Protein AF-A0AAW7VN44-F1 (afdb_monomer_lite)

Structure (mmCIF, N/CA/C/O backbone):
data_AF-A0AAW7VN44-F1
#
_entry.id   AF-A0AAW7VN44-F1
#
loop_
_atom_site.group_PDB
_atom_site.id
_atom_site.type_symbol
_atom_site.label_atom_id
_atom_site.label_alt_id
_atom_site.label_comp_id
_atom_site.label_asym_id
_atom_site.label_entity_id
_atom_site.label_seq_id
_atom_site.pdbx_PDB_ins_code
_atom_site.Cartn_x
_atom_site.Cartn_y
_atom_site.Cartn_z
_atom_site.occupancy
_atom_site.B_iso_or_equiv
_atom_site.auth_seq_id
_atom_site.auth_comp_id
_atom_site.auth_asym_id
_atom_site.auth_atom_id
_atom_site.pdbx_PDB_model_num
ATOM 1 N N . MET A 1 1 ? 31.836 19.788 4.559 1.00 32.78 1 MET A N 1
ATOM 2 C CA . MET A 1 1 ? 30.429 19.493 4.893 1.00 32.78 1 MET A CA 1
ATOM 3 C C . MET A 1 1 ? 29.911 18.598 3.793 1.00 32.78 1 MET A C 1
ATOM 5 O O . MET A 1 1 ? 29.577 19.094 2.729 1.00 32.78 1 MET A O 1
ATOM 9 N N . ASP A 1 2 ? 29.976 17.293 4.028 1.00 27.34 2 ASP A N 1
ATOM 10 C CA . ASP A 1 2 ? 29.547 16.257 3.095 1.00 27.34 2 ASP A CA 1
ATOM 11 C C . ASP A 1 2 ? 28.414 15.507 3.798 1.00 27.34 2 ASP A C 1
ATOM 13 O O . ASP A 1 2 ? 28.636 14.797 4.779 1.00 27.34 2 ASP A O 1
ATOM 17 N N . ASN A 1 3 ? 27.175 15.812 3.415 1.00 28.64 3 ASN A N 1
ATOM 18 C CA . ASN A 1 3 ? 25.980 15.223 4.013 1.00 28.64 3 ASN A CA 1
ATOM 19 C C . ASN A 1 3 ? 25.631 13.960 3.225 1.00 28.64 3 ASN A C 1
ATOM 21 O O . ASN A 1 3 ? 24.622 13.889 2.523 1.00 28.64 3 ASN A O 1
ATOM 25 N N . SER A 1 4 ? 26.487 12.952 3.358 1.00 35.81 4 SER A N 1
ATOM 26 C CA . SER A 1 4 ? 26.254 11.600 2.862 1.00 35.81 4 SER A CA 1
ATOM 27 C C . SER A 1 4 ? 25.137 10.955 3.682 1.00 35.81 4 SER A C 1
ATOM 29 O O . SER A 1 4 ? 25.368 10.140 4.569 1.00 35.81 4 SER A O 1
ATOM 31 N N . ARG A 1 5 ? 23.885 11.312 3.371 1.00 37.88 5 ARG A N 1
ATOM 32 C CA . ARG A 1 5 ? 22.656 10.635 3.831 1.00 37.88 5 ARG A CA 1
ATOM 33 C C . ARG A 1 5 ? 22.467 9.241 3.205 1.00 37.88 5 ARG A C 1
ATOM 35 O O . ARG A 1 5 ? 21.377 8.685 3.252 1.00 37.88 5 ARG A O 1
ATOM 42 N N . GLY A 1 6 ? 23.521 8.660 2.639 1.00 38.62 6 GLY A N 1
ATOM 43 C CA . GLY A 1 6 ? 23.558 7.294 2.132 1.00 38.62 6 GLY A CA 1
ATOM 44 C C . GLY A 1 6 ? 24.057 6.334 3.203 1.00 38.62 6 GLY A C 1
ATOM 45 O O . GLY A 1 6 ? 25.160 5.809 3.098 1.00 38.62 6 GLY A O 1
ATOM 46 N N . GLY A 1 7 ? 23.264 6.111 4.250 1.00 34.06 7 GLY A N 1
ATOM 47 C CA . GLY A 1 7 ? 23.477 4.931 5.082 1.00 34.06 7 GLY A CA 1
ATOM 48 C C . GLY A 1 7 ? 23.234 3.690 4.224 1.00 34.06 7 GLY A C 1
ATOM 49 O O . GLY A 1 7 ? 22.188 3.581 3.588 1.00 34.06 7 GLY A O 1
ATOM 50 N N . SER A 1 8 ? 24.191 2.765 4.192 1.00 44.00 8 SER A N 1
ATOM 51 C CA . SER A 1 8 ? 24.107 1.474 3.505 1.00 44.00 8 SER A CA 1
ATOM 52 C C . SER A 1 8 ? 23.105 0.543 4.199 1.00 44.00 8 SER A C 1
ATOM 54 O O . SER A 1 8 ? 23.484 -0.481 4.765 1.00 44.00 8 SER A O 1
ATOM 56 N N . ASN A 1 9 ? 21.825 0.910 4.222 1.00 56.50 9 ASN A N 1
ATOM 57 C CA . ASN A 1 9 ? 20.763 -0.017 4.571 1.00 56.50 9 ASN A CA 1
ATOM 58 C C . ASN A 1 9 ? 20.095 -0.516 3.281 1.00 56.50 9 ASN A C 1
ATOM 60 O O . ASN A 1 9 ? 19.964 0.195 2.285 1.00 56.50 9 ASN A O 1
ATOM 64 N N . LEU A 1 10 ? 19.712 -1.789 3.295 1.00 56.28 10 LEU A N 1
ATOM 65 C CA . LEU A 1 10 ? 19.025 -2.467 2.195 1.00 56.28 10 LEU A CA 1
ATOM 66 C C . LEU A 1 10 ? 17.802 -1.675 1.697 1.00 56.28 10 LEU A C 1
ATOM 68 O O . LEU A 1 10 ? 17.506 -1.676 0.507 1.00 56.28 10 LEU A O 1
ATOM 72 N N . HIS A 1 11 ? 17.135 -0.960 2.601 1.00 54.97 11 HIS A N 1
ATOM 73 C CA . HIS A 1 11 ? 15.958 -0.148 2.320 1.00 54.97 11 HIS A CA 1
ATOM 74 C C . HIS A 1 11 ? 16.274 1.034 1.383 1.00 54.97 11 HIS A C 1
ATOM 76 O O . HIS A 1 11 ? 15.598 1.210 0.377 1.00 54.97 11 HIS A O 1
ATOM 82 N N . ALA A 1 12 ? 17.368 1.767 1.612 1.00 57.25 12 ALA A N 1
ATOM 83 C CA . ALA A 1 12 ? 17.813 2.857 0.745 1.00 57.25 12 ALA A CA 1
ATOM 84 C C . ALA A 1 12 ? 18.234 2.358 -0.648 1.00 57.25 12 ALA A C 1
ATOM 86 O O . ALA A 1 12 ? 18.005 3.044 -1.646 1.00 57.25 12 ALA A O 1
ATOM 87 N N . ALA A 1 13 ? 18.807 1.151 -0.730 1.00 58.72 13 ALA A N 1
ATOM 88 C CA . ALA A 1 13 ? 19.135 0.511 -2.002 1.00 58.72 13 ALA A CA 1
ATOM 89 C C . ALA A 1 13 ? 17.873 0.058 -2.766 1.00 58.72 13 ALA A C 1
ATOM 91 O O . ALA A 1 13 ? 17.782 0.280 -3.972 1.00 58.72 13 ALA A O 1
ATOM 92 N N . LEU A 1 14 ? 16.881 -0.523 -2.081 1.00 59.78 14 LEU A N 1
ATOM 93 C CA . LEU A 1 14 ? 15.583 -0.903 -2.664 1.00 59.78 14 LEU A CA 1
ATOM 94 C C . LEU A 1 14 ? 14.787 0.305 -3.165 1.00 59.78 14 LEU A C 1
ATOM 96 O O . LEU A 1 14 ? 14.219 0.240 -4.254 1.00 59.78 14 LEU A O 1
ATOM 100 N N . GLN A 1 15 ? 14.792 1.400 -2.406 1.00 59.72 15 GLN A N 1
ATOM 101 C CA . GLN A 1 15 ? 14.023 2.604 -2.721 1.00 59.72 15 GLN A CA 1
ATOM 102 C C . GLN A 1 15 ? 14.632 3.437 -3.847 1.00 59.72 15 GLN A C 1
ATOM 104 O O . GLN A 1 15 ? 13.896 3.947 -4.688 1.00 59.72 15 GLN A O 1
ATOM 109 N N . ASN A 1 16 ? 15.961 3.577 -3.872 1.00 57.66 16 ASN A N 1
ATOM 110 C CA . ASN A 1 16 ? 16.627 4.505 -4.789 1.00 57.66 16 ASN A CA 1
ATOM 111 C C . ASN A 1 16 ? 17.432 3.780 -5.872 1.00 57.66 16 ASN A C 1
ATOM 113 O O . ASN A 1 16 ? 17.355 4.131 -7.041 1.00 57.66 16 ASN A O 1
ATOM 117 N N . HIS A 1 17 ? 18.172 2.729 -5.515 1.00 55.59 17 HIS A N 1
ATOM 118 C CA . HIS A 1 17 ? 19.171 2.153 -6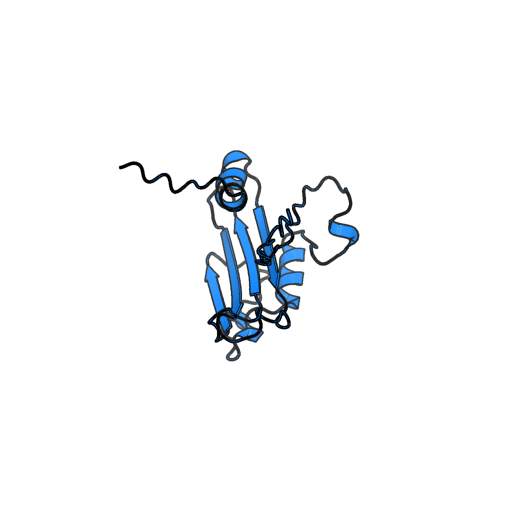.415 1.00 55.59 17 HIS A CA 1
ATOM 119 C C . HIS A 1 17 ? 18.585 1.145 -7.415 1.00 55.59 17 HIS A C 1
ATOM 121 O O . HIS A 1 17 ? 18.983 1.133 -8.574 1.00 55.59 17 HIS A O 1
ATOM 127 N N . PHE A 1 18 ? 17.647 0.277 -7.020 1.00 58.66 18 PHE A N 1
ATOM 128 C CA . PHE A 1 18 ? 17.111 -0.737 -7.945 1.00 58.66 18 PHE A CA 1
ATOM 129 C C . PHE A 1 18 ? 16.181 -0.182 -9.041 1.00 58.66 18 PHE A C 1
ATOM 131 O O . PHE A 1 18 ? 16.369 -0.576 -10.199 1.00 58.66 18 PHE A O 1
ATOM 138 N N . PRO A 1 19 ? 15.239 0.735 -8.748 1.00 58.53 19 PRO A N 1
ATOM 139 C CA . PRO A 1 19 ? 14.393 1.323 -9.785 1.00 58.53 19 PRO A CA 1
ATOM 140 C C . PRO A 1 19 ? 15.201 2.138 -10.803 1.00 58.53 19 PRO A C 1
ATOM 142 O O . PRO A 1 19 ? 14.972 2.020 -12.009 1.00 58.53 19 PRO A O 1
ATOM 145 N N . GLU A 1 20 ? 16.194 2.896 -10.327 1.00 56.28 20 GLU A N 1
ATOM 146 C CA . GLU A 1 20 ? 17.075 3.728 -11.152 1.00 56.28 20 GLU A CA 1
ATOM 147 C C . GLU A 1 20 ? 18.072 2.888 -11.970 1.00 56.28 20 GLU A C 1
ATOM 149 O O . GLU A 1 20 ? 18.187 3.068 -13.181 1.00 56.28 20 GLU A O 1
ATOM 154 N N . ALA A 1 21 ? 18.753 1.916 -11.350 1.00 56.44 21 ALA A N 1
ATOM 155 C CA . ALA A 1 21 ? 19.836 1.171 -12.000 1.00 56.44 21 ALA A CA 1
ATOM 156 C C . ALA A 1 21 ? 19.367 0.035 -12.924 1.00 56.44 21 ALA A C 1
ATOM 158 O O . ALA A 1 21 ? 20.151 -0.450 -13.743 1.00 56.44 21 ALA A O 1
ATOM 159 N N . ARG A 1 22 ? 18.129 -0.459 -12.774 1.00 55.56 22 ARG A N 1
ATOM 160 C CA . ARG A 1 22 ? 17.640 -1.636 -13.522 1.00 55.56 22 ARG A CA 1
ATOM 161 C C . ARG A 1 22 ? 16.387 -1.366 -14.357 1.00 55.56 22 ARG A C 1
ATOM 163 O O . ARG A 1 22 ? 16.024 -2.227 -15.152 1.00 55.56 22 ARG A O 1
ATOM 170 N N . GLY A 1 23 ? 15.725 -0.215 -14.192 1.00 64.94 23 GLY A N 1
ATOM 171 C CA . GLY A 1 23 ? 14.450 0.076 -14.860 1.00 64.94 23 GLY A CA 1
ATOM 172 C C . GLY A 1 23 ? 13.312 -0.862 -14.439 1.00 64.94 23 GLY A C 1
ATOM 173 O O . GLY A 1 23 ? 12.354 -1.038 -15.189 1.00 64.94 23 GLY A O 1
ATOM 174 N N . ILE A 1 24 ? 13.433 -1.489 -13.265 1.00 73.00 24 ILE A N 1
ATOM 175 C CA . ILE A 1 24 ? 12.469 -2.452 -12.724 1.00 73.00 24 ILE A CA 1
ATOM 176 C C . ILE A 1 24 ? 11.557 -1.723 -11.737 1.00 73.00 24 ILE A C 1
ATOM 178 O O . ILE A 1 24 ? 12.029 -0.964 -10.895 1.00 73.00 24 ILE A O 1
ATOM 182 N N . THR A 1 25 ? 10.250 -1.964 -11.829 1.00 81.62 25 THR A N 1
ATOM 183 C CA . THR A 1 25 ? 9.296 -1.509 -10.813 1.00 81.62 25 THR A CA 1
ATOM 184 C C . THR A 1 25 ? 9.487 -2.315 -9.533 1.00 81.62 25 THR A C 1
ATOM 186 O O . THR A 1 25 ? 9.397 -3.542 -9.554 1.00 81.62 25 THR A O 1
ATOM 189 N N . THR A 1 26 ? 9.720 -1.625 -8.420 1.00 83.88 26 THR A N 1
ATOM 190 C CA . THR A 1 26 ? 9.824 -2.236 -7.091 1.00 83.88 26 THR A CA 1
ATOM 191 C C . THR A 1 26 ? 8.519 -2.014 -6.344 1.00 83.88 26 THR A C 1
ATOM 193 O O . THR A 1 26 ? 8.000 -0.898 -6.326 1.00 83.88 26 THR A O 1
ATOM 196 N N . VAL A 1 27 ? 8.007 -3.063 -5.704 1.00 88.38 27 VAL A N 1
ATOM 197 C CA . VAL A 1 27 ? 6.852 -2.978 -4.808 1.00 88.38 27 VAL A CA 1
ATOM 198 C C . VAL A 1 27 ? 7.261 -3.494 -3.436 1.00 88.38 27 VAL A C 1
ATOM 200 O O . VAL A 1 27 ? 7.745 -4.618 -3.311 1.00 88.38 27 VAL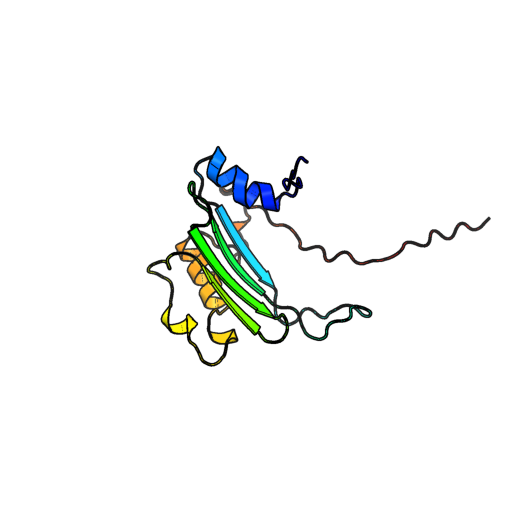 A O 1
ATOM 203 N N . GLU A 1 28 ? 7.071 -2.667 -2.419 1.00 89.00 28 GLU A N 1
ATOM 204 C CA . GLU A 1 28 ? 7.255 -3.009 -1.012 1.00 89.00 28 GLU A CA 1
ATOM 205 C C . GLU A 1 28 ? 5.881 -3.163 -0.359 1.00 89.00 28 GLU A C 1
ATOM 207 O O . GLU A 1 28 ? 4.996 -2.331 -0.563 1.00 89.00 28 GLU A O 1
ATOM 212 N N . VAL A 1 29 ? 5.706 -4.242 0.404 1.00 90.94 29 VAL A N 1
ATOM 213 C CA . VAL A 1 29 ? 4.465 -4.556 1.117 1.00 90.94 29 VAL A CA 1
ATOM 214 C C . VAL A 1 29 ? 4.806 -4.834 2.576 1.00 90.94 29 VAL A C 1
ATOM 216 O O . VAL A 1 29 ? 5.586 -5.739 2.866 1.00 90.94 29 VAL A O 1
ATOM 219 N N . GLU A 1 30 ? 4.205 -4.069 3.483 1.00 90.38 30 GLU A N 1
ATOM 220 C CA . GLU A 1 30 ? 4.267 -4.279 4.931 1.00 90.38 30 GLU A CA 1
ATOM 221 C C . GLU A 1 30 ? 2.848 -4.519 5.457 1.00 90.38 30 GLU A C 1
ATOM 223 O O . GLU A 1 30 ? 1.935 -3.746 5.162 1.00 90.38 30 GLU A O 1
ATOM 228 N N . ASP A 1 31 ? 2.665 -5.574 6.249 1.00 90.19 31 ASP A N 1
ATOM 229 C CA . ASP A 1 31 ? 1.431 -5.822 6.992 1.00 90.19 31 ASP A CA 1
ATOM 230 C C . ASP A 1 31 ? 1.774 -6.306 8.404 1.00 90.19 31 ASP A C 1
ATOM 232 O O . ASP A 1 31 ? 2.285 -7.410 8.606 1.00 90.19 31 ASP A O 1
ATOM 236 N N . GLU A 1 32 ? 1.520 -5.447 9.386 1.00 86.56 32 GLU A N 1
ATOM 237 C CA . GLU A 1 32 ? 1.677 -5.733 10.802 1.00 86.56 32 GLU A CA 1
ATOM 238 C C . GLU A 1 32 ? 0.299 -5.824 11.470 1.00 86.56 32 GLU A C 1
ATOM 240 O O . GLU A 1 32 ? -0.455 -4.839 11.526 1.00 86.56 32 GLU A O 1
ATOM 245 N N . PRO A 1 33 ? -0.057 -6.985 12.042 1.00 78.69 33 PRO A N 1
ATOM 246 C CA . PRO A 1 33 ? -1.354 -7.160 12.664 1.00 78.69 33 PRO A CA 1
ATOM 247 C C . PRO A 1 33 ? -1.463 -6.362 13.968 1.00 78.69 33 PRO A C 1
ATOM 249 O O . PRO A 1 33 ? -0.548 -6.334 14.789 1.00 78.69 33 PRO A O 1
ATOM 252 N N . ARG A 1 34 ? -2.662 -5.811 14.224 1.00 72.88 34 ARG A N 1
ATOM 253 C CA . ARG A 1 34 ? -3.002 -4.998 15.414 1.00 72.88 34 ARG A CA 1
ATOM 254 C C . ARG A 1 34 ? -2.941 -5.748 16.762 1.00 72.88 34 ARG A C 1
ATOM 256 O O . ARG A 1 34 ? -3.532 -5.304 17.747 1.00 72.88 34 ARG A O 1
ATOM 263 N N . ASN A 1 35 ? -2.365 -6.942 16.829 1.00 68.56 35 ASN A N 1
ATOM 264 C CA . ASN A 1 35 ? -2.321 -7.787 18.025 1.00 68.56 35 ASN A CA 1
ATOM 265 C C . ASN A 1 35 ? -0.908 -7.976 18.592 1.00 68.56 35 ASN A C 1
ATOM 267 O O . ASN A 1 35 ? -0.774 -8.629 19.628 1.00 68.56 35 ASN A O 1
ATOM 271 N N . ILE A 1 36 ? 0.112 -7.364 17.983 1.00 64.38 36 ILE A N 1
ATOM 272 C CA . ILE A 1 36 ? 1.474 -7.375 18.513 1.00 64.38 36 ILE A CA 1
ATOM 273 C C . ILE A 1 36 ? 1.502 -6.553 19.811 1.00 64.38 36 ILE A C 1
ATOM 275 O O . ILE A 1 36 ? 1.165 -5.364 19.838 1.00 64.38 36 ILE A O 1
ATOM 279 N N . LYS A 1 37 ? 1.840 -7.225 20.919 1.00 59.31 37 LYS A N 1
ATOM 280 C CA . LYS A 1 37 ? 2.041 -6.597 22.230 1.00 59.31 37 LYS A CA 1
ATOM 281 C C . LYS A 1 37 ? 3.367 -5.837 22.218 1.00 59.31 37 LYS A C 1
ATOM 283 O O . LYS A 1 37 ? 4.369 -6.386 21.768 1.00 59.31 37 LYS A O 1
ATOM 288 N N . ARG A 1 38 ? 3.379 -4.616 22.761 1.00 63.84 38 ARG A N 1
ATOM 289 C CA . ARG A 1 38 ? 4.631 -3.934 23.115 1.00 63.84 38 ARG A CA 1
ATOM 290 C C . ARG A 1 38 ? 5.340 -4.684 24.241 1.00 63.84 38 ARG A C 1
ATOM 292 O O . ARG A 1 38 ? 4.683 -5.335 25.056 1.00 63.84 38 ARG A O 1
ATOM 299 N N . PHE A 1 39 ? 6.663 -4.585 24.265 1.00 60.88 39 PHE A N 1
ATOM 300 C CA . PHE A 1 39 ? 7.489 -5.129 25.336 1.00 60.88 39 PHE A CA 1
ATOM 301 C C . PHE A 1 39 ? 7.440 -4.229 26.577 1.00 60.88 39 PHE A C 1
ATOM 303 O O . PHE A 1 39 ? 7.224 -3.018 26.481 1.00 60.88 39 PHE A O 1
ATOM 310 N N . ASP A 1 40 ? 7.642 -4.827 27.750 1.00 54.44 40 ASP A N 1
ATOM 311 C CA . ASP A 1 40 ? 7.715 -4.089 29.008 1.00 54.44 40 ASP A CA 1
ATOM 312 C C . ASP A 1 40 ? 8.917 -3.124 28.986 1.00 54.44 40 ASP A C 1
ATOM 314 O O . ASP A 1 40 ? 10.042 -3.536 28.706 1.00 54.44 40 ASP A O 1
ATOM 318 N N . GLY A 1 41 ? 8.686 -1.841 29.293 1.00 61.47 41 GLY A N 1
ATOM 319 C CA . GLY A 1 41 ? 9.736 -0.814 29.396 1.00 61.47 41 GLY A CA 1
ATOM 320 C C . GLY A 1 41 ? 9.823 0.189 28.238 1.00 61.47 41 GLY A C 1
ATOM 321 O O . GLY A 1 41 ? 10.601 1.135 28.337 1.00 61.47 41 GLY A O 1
ATOM 322 N N . GLU A 1 42 ? 9.018 0.048 27.182 1.00 58.25 42 GLU A N 1
ATOM 323 C CA . GLU A 1 42 ? 8.931 1.055 26.114 1.00 58.25 42 GLU A CA 1
ATOM 324 C C . GLU A 1 42 ? 7.895 2.146 26.459 1.00 58.25 42 GLU A C 1
ATOM 326 O O . GLU A 1 42 ? 6.714 1.834 26.657 1.00 58.25 42 GLU A O 1
ATOM 331 N N . PRO A 1 43 ? 8.293 3.431 26.545 1.00 51.59 43 PRO A N 1
ATOM 332 C CA . PRO A 1 43 ? 7.378 4.523 26.836 1.00 51.59 43 PRO A CA 1
ATOM 333 C C . PRO A 1 43 ? 6.638 4.924 25.562 1.00 51.59 43 PRO A C 1
ATOM 335 O O . PRO A 1 43 ? 7.015 5.881 24.911 1.00 51.59 43 PRO A O 1
ATOM 338 N N . ASP A 1 44 ? 5.610 4.158 25.207 1.00 52.97 44 ASP A N 1
ATOM 339 C CA . ASP A 1 44 ? 4.494 4.561 24.348 1.00 52.97 44 ASP A CA 1
ATOM 340 C C . ASP A 1 44 ? 3.450 3.433 24.418 1.00 52.97 44 ASP A C 1
ATOM 342 O O . ASP A 1 44 ? 3.782 2.256 24.309 1.00 52.97 44 ASP A O 1
ATOM 346 N N . ARG A 1 45 ? 2.178 3.742 24.680 1.00 51.34 45 ARG A N 1
ATOM 347 C CA . ARG A 1 45 ? 1.120 2.735 24.911 1.00 51.34 45 ARG A CA 1
ATOM 348 C C . ARG A 1 45 ? 0.548 2.211 23.570 1.00 51.34 45 ARG A C 1
ATOM 350 O O . ARG A 1 45 ? 0.759 2.821 22.523 1.00 51.34 45 ARG A O 1
ATOM 357 N N . GLY A 1 46 ? -0.105 1.037 23.574 1.00 56.56 46 GLY A N 1
ATOM 358 C CA . GLY A 1 46 ? -0.888 0.525 22.426 1.00 56.56 46 GLY A CA 1
ATOM 359 C C . GLY A 1 46 ? -0.411 -0.761 21.740 1.00 56.56 46 GLY A C 1
ATOM 360 O O . GLY A 1 46 ? 0.746 -1.144 21.870 1.00 56.56 46 GLY A O 1
ATOM 361 N N . ARG A 1 47 ? -1.299 -1.426 20.978 1.00 62.72 47 ARG A N 1
ATOM 362 C CA . ARG A 1 47 ? -0.953 -2.555 20.081 1.00 62.72 47 ARG A CA 1
ATOM 363 C C . ARG A 1 47 ? -0.467 -2.020 18.725 1.00 62.72 47 ARG A C 1
ATOM 365 O O . ARG A 1 47 ? -1.174 -1.197 18.136 1.00 62.72 47 ARG A O 1
ATOM 372 N N . TRP A 1 48 ? 0.682 -2.482 18.229 1.00 66.12 48 TRP A N 1
ATOM 373 C CA . TRP A 1 48 ? 1.202 -2.081 16.909 1.00 66.12 48 TRP A CA 1
ATOM 374 C C . TRP A 1 48 ? 0.331 -2.616 15.793 1.00 66.12 48 TRP A C 1
ATOM 376 O O . TRP A 1 48 ? -0.236 -3.689 15.950 1.00 66.12 48 TRP A O 1
ATOM 386 N N . GLY A 1 49 ? 0.226 -1.867 14.701 1.00 84.06 49 GLY A N 1
ATOM 387 C CA . GLY A 1 49 ? -0.342 -2.354 13.456 1.00 84.06 49 GLY A CA 1
ATOM 388 C C . GLY A 1 49 ? -0.124 -1.350 12.333 1.00 84.06 49 GLY A C 1
ATOM 389 O O . GLY A 1 49 ? -0.344 -0.151 12.516 1.00 84.06 49 GLY A O 1
ATOM 390 N N . SER A 1 50 ? 0.296 -1.840 11.180 1.00 90.44 50 SER A N 1
ATOM 391 C CA . SER A 1 50 ? 0.569 -1.054 9.985 1.00 90.44 50 SER A CA 1
ATOM 392 C C . SER A 1 50 ? 0.154 -1.858 8.766 1.00 90.44 50 SER A C 1
ATOM 394 O O . SER A 1 50 ? 0.187 -3.080 8.786 1.00 90.44 50 SER A O 1
ATOM 396 N N . ARG A 1 51 ? -0.270 -1.174 7.713 1.00 93.56 51 ARG A N 1
ATOM 397 C CA . ARG A 1 51 ? -0.427 -1.734 6.375 1.00 93.56 51 ARG A CA 1
ATOM 398 C C . ARG A 1 51 ? 0.102 -0.708 5.411 1.00 93.56 51 ARG A C 1
ATOM 400 O O . ARG A 1 51 ? -0.401 0.415 5.404 1.00 93.56 51 ARG A O 1
ATOM 407 N N . THR A 1 52 ? 1.105 -1.083 4.638 1.00 94.75 52 THR A N 1
ATOM 408 C CA . THR A 1 52 ? 1.768 -0.178 3.710 1.00 94.75 52 THR A CA 1
ATOM 409 C C . THR A 1 52 ? 2.019 -0.889 2.392 1.00 94.75 52 THR A C 1
ATOM 411 O O . THR A 1 52 ? 2.510 -2.016 2.374 1.00 94.75 52 THR A O 1
ATOM 414 N N . VAL A 1 53 ? 1.703 -0.215 1.290 1.00 95.06 53 VAL A N 1
ATOM 415 C CA . VAL A 1 53 ? 2.194 -0.577 -0.039 1.00 95.06 53 VAL A CA 1
ATOM 416 C C . VAL A 1 53 ? 2.909 0.624 -0.640 1.00 95.06 53 VAL A C 1
ATOM 418 O O . VAL A 1 53 ? 2.374 1.736 -0.672 1.00 95.06 53 VAL A O 1
ATOM 421 N N . THR A 1 54 ? 4.126 0.392 -1.117 1.00 94.12 54 THR A N 1
ATOM 422 C CA . THR A 1 54 ? 4.954 1.410 -1.763 1.00 94.12 54 THR A CA 1
ATOM 423 C C . THR A 1 54 ? 5.384 0.898 -3.123 1.00 94.12 54 THR A C 1
ATOM 425 O O . THR A 1 54 ? 5.936 -0.193 -3.235 1.00 94.12 54 THR A O 1
ATOM 428 N N . VAL A 1 55 ? 5.150 1.687 -4.166 1.00 91.56 55 VAL A N 1
ATOM 429 C CA . VAL A 1 55 ? 5.554 1.377 -5.535 1.00 91.56 55 VAL A CA 1
ATOM 430 C C . VAL A 1 55 ? 6.556 2.416 -6.002 1.00 91.56 55 VAL A C 1
ATOM 432 O O . VAL A 1 55 ? 6.260 3.612 -6.018 1.00 91.56 55 VAL A O 1
ATOM 435 N N . HIS A 1 56 ? 7.719 1.946 -6.437 1.00 88.25 56 HIS A N 1
ATOM 436 C CA . HIS A 1 56 ? 8.745 2.755 -7.078 1.00 88.25 56 HIS A CA 1
ATOM 437 C C . HIS A 1 56 ? 8.896 2.346 -8.541 1.00 88.25 56 HIS A C 1
ATOM 439 O O . HIS A 1 56 ? 8.913 1.158 -8.868 1.00 88.25 56 HIS A O 1
ATOM 445 N N . ASP A 1 57 ? 9.039 3.326 -9.425 1.00 85.38 57 ASP A N 1
ATOM 446 C CA . ASP A 1 57 ? 9.436 3.115 -10.813 1.00 85.38 57 ASP A CA 1
ATOM 447 C C . ASP A 1 57 ? 10.751 3.847 -11.122 1.00 85.38 57 ASP A C 1
ATOM 449 O O . ASP A 1 57 ? 11.400 4.410 -10.239 1.00 85.38 57 ASP A O 1
ATOM 453 N N . LYS A 1 58 ? 11.160 3.852 -12.393 1.00 80.75 58 LYS A N 1
ATOM 454 C CA . LYS A 1 58 ? 12.394 4.513 -12.847 1.00 80.75 58 LYS A CA 1
ATOM 455 C C . LYS A 1 58 ? 12.468 6.023 -12.559 1.00 80.75 58 LYS A C 1
ATOM 457 O O . LYS A 1 58 ? 13.536 6.603 -12.707 1.00 80.75 58 LYS A O 1
ATOM 462 N N . LYS A 1 59 ? 11.346 6.677 -12.240 1.00 82.62 59 LYS A N 1
ATOM 463 C CA . LYS A 1 59 ? 11.255 8.106 -11.903 1.00 82.62 59 LYS A CA 1
ATOM 464 C C . LYS A 1 59 ? 11.190 8.350 -10.389 1.00 82.62 59 LYS A C 1
ATOM 466 O O . LYS A 1 59 ? 11.155 9.507 -9.982 1.00 82.62 59 LYS A O 1
ATOM 471 N N . GLY A 1 60 ? 11.184 7.296 -9.570 1.00 83.00 60 GLY A N 1
ATOM 472 C CA . GLY A 1 60 ? 11.126 7.378 -8.112 1.00 83.00 60 GLY A CA 1
ATOM 473 C C . GLY A 1 60 ? 9.808 6.852 -7.547 1.00 83.00 60 GLY A C 1
ATOM 474 O O . GLY A 1 60 ? 9.259 5.864 -8.035 1.00 83.00 60 GLY A O 1
ATOM 475 N N . LEU A 1 61 ? 9.320 7.477 -6.470 1.00 86.81 61 LEU A N 1
ATOM 476 C CA . LEU A 1 61 ? 8.068 7.080 -5.826 1.00 86.81 61 LEU A CA 1
ATOM 477 C C . LEU A 1 61 ? 6.890 7.288 -6.785 1.00 86.81 61 LEU A C 1
ATOM 479 O O . LEU A 1 61 ? 6.584 8.417 -7.162 1.00 86.81 61 LEU A O 1
ATOM 483 N N . LYS A 1 62 ? 6.214 6.196 -7.138 1.00 92.19 62 LYS A N 1
ATOM 484 C CA . LYS A 1 62 ? 5.028 6.209 -7.994 1.00 92.19 62 LYS A CA 1
ATOM 485 C C . LYS A 1 62 ? 3.741 6.231 -7.180 1.00 92.19 62 LYS A C 1
ATOM 487 O O . LYS A 1 62 ? 2.833 6.987 -7.504 1.00 92.19 62 LYS A O 1
ATOM 492 N N . ARG A 1 63 ? 3.664 5.398 -6.140 1.00 95.75 63 ARG A N 1
ATOM 493 C CA . ARG A 1 63 ? 2.488 5.307 -5.271 1.00 95.75 63 ARG A CA 1
ATOM 494 C C . ARG A 1 63 ? 2.885 4.907 -3.861 1.00 95.75 63 ARG A C 1
ATOM 496 O O . ARG A 1 63 ? 3.742 4.046 -3.682 1.00 95.75 63 ARG A O 1
ATOM 503 N N . PHE A 1 64 ? 2.244 5.510 -2.875 1.00 95.88 64 PHE A N 1
ATOM 504 C CA . PHE A 1 64 ? 2.376 5.172 -1.466 1.00 95.88 64 PHE 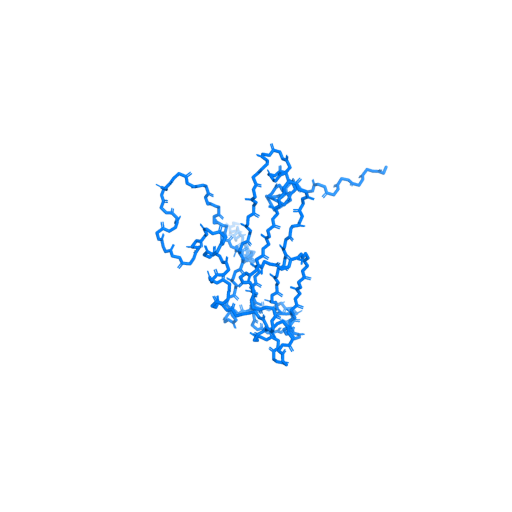A CA 1
ATOM 505 C C . PHE A 1 64 ? 0.996 5.173 -0.828 1.00 95.88 64 PHE A C 1
ATOM 507 O O . PHE A 1 64 ? 0.250 6.137 -0.981 1.00 95.88 64 PHE A O 1
ATOM 514 N N . LEU A 1 65 ? 0.691 4.113 -0.091 1.00 97.31 65 LEU A N 1
ATOM 515 C CA . LEU A 1 65 ? -0.491 3.994 0.750 1.00 97.31 65 LEU A CA 1
ATOM 516 C C . LEU A 1 65 ? -0.057 3.416 2.082 1.00 97.31 65 LEU A C 1
ATOM 518 O O . LEU A 1 65 ? 0.569 2.358 2.115 1.00 97.31 65 LEU A O 1
ATOM 522 N N . SER A 1 66 ? -0.402 4.085 3.176 1.00 96.31 66 SER A N 1
ATOM 523 C CA . SER A 1 66 ? -0.093 3.606 4.514 1.00 96.31 66 SER A CA 1
ATOM 524 C C . SER A 1 66 ? -1.234 3.871 5.476 1.00 96.31 66 SER A C 1
ATOM 526 O O . SER A 1 66 ? -1.762 4.977 5.568 1.00 96.31 66 SER A O 1
ATOM 528 N N . LEU A 1 67 ? -1.584 2.845 6.239 1.00 95.44 67 LEU A N 1
ATOM 529 C CA . LEU A 1 67 ? -2.424 2.942 7.415 1.00 95.44 67 LEU A CA 1
ATOM 530 C C . LEU A 1 67 ? -1.616 2.434 8.604 1.00 95.44 67 LEU A C 1
ATOM 532 O O . LEU A 1 67 ? -1.367 1.237 8.710 1.00 95.44 67 LEU A O 1
ATOM 536 N N . SER A 1 68 ? -1.231 3.324 9.513 1.00 91.81 68 SER A N 1
ATOM 537 C CA . SER A 1 68 ? -0.390 2.985 10.663 1.00 91.81 68 SER A CA 1
ATOM 538 C C . SER A 1 68 ? -1.036 3.388 11.982 1.00 91.81 68 SER A C 1
ATOM 540 O O . SER A 1 68 ? -1.761 4.382 12.076 1.00 91.81 68 SER A O 1
ATOM 542 N N . ASN A 1 69 ? -0.800 2.587 13.018 1.00 86.56 69 ASN A N 1
ATOM 543 C CA . ASN A 1 69 ? -1.273 2.859 14.364 1.00 86.56 69 ASN A CA 1
ATOM 544 C C . ASN A 1 69 ? -0.152 3.459 15.216 1.00 86.56 69 ASN A C 1
ATOM 546 O O . ASN A 1 69 ? 0.553 2.740 15.921 1.00 86.56 69 ASN A O 1
ATOM 550 N N . SER A 1 70 ? -0.038 4.786 15.186 1.00 70.94 70 SER A N 1
ATOM 551 C CA . SER A 1 70 ? 0.794 5.556 16.119 1.00 70.94 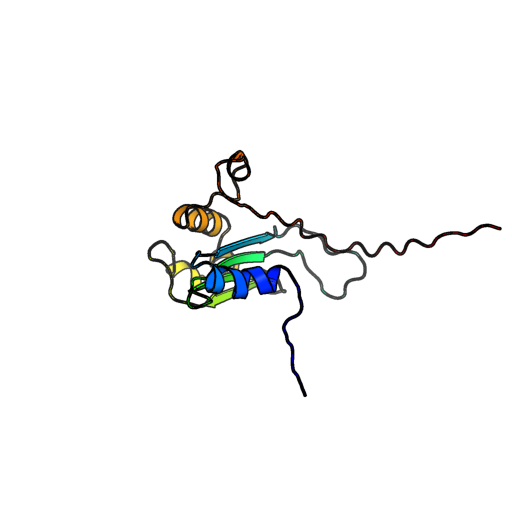70 SER A CA 1
ATOM 552 C C . SER A 1 70 ? -0.050 6.217 17.224 1.00 70.94 70 SER A C 1
ATOM 554 O O . SER A 1 70 ? 0.325 7.286 17.689 1.00 70.94 70 SER A O 1
ATOM 556 N N . GLU A 1 71 ? -1.222 5.647 17.536 1.00 76.94 71 GLU A N 1
ATOM 557 C CA . GLU A 1 71 ? -2.277 6.176 18.421 1.00 76.94 71 GLU A CA 1
ATOM 558 C C . GLU A 1 71 ? -2.573 7.690 18.259 1.00 76.94 71 GLU A C 1
ATOM 560 O O . GLU A 1 71 ? -1.927 8.524 18.894 1.00 76.94 71 GLU A O 1
ATOM 565 N N . PRO A 1 72 ? -3.589 8.093 17.464 1.00 84.06 72 PRO A N 1
ATOM 566 C CA . PRO A 1 72 ? -4.586 7.270 16.771 1.00 84.06 72 PRO A CA 1
ATOM 567 C C . PRO A 1 72 ? -4.071 6.669 15.451 1.00 84.06 72 PRO A C 1
ATOM 569 O O . PRO A 1 72 ? -2.964 6.960 15.002 1.00 84.06 72 PRO A O 1
ATOM 572 N N . TRP A 1 73 ? -4.903 5.840 14.812 1.00 89.88 73 TRP A N 1
ATOM 573 C CA . TRP A 1 73 ? -4.682 5.404 13.432 1.00 89.88 73 TRP A CA 1
ATOM 574 C C . TRP A 1 73 ? -4.555 6.604 12.496 1.00 89.88 73 TRP A C 1
ATOM 576 O O . TRP A 1 73 ? -5.371 7.527 12.560 1.00 89.88 73 TRP A O 1
ATOM 586 N N . LYS A 1 74 ? -3.578 6.547 11.594 1.00 93.31 74 LYS A N 1
ATOM 587 C CA . LYS A 1 74 ? -3.330 7.563 10.573 1.00 93.31 74 LYS A CA 1
ATOM 588 C C . LYS A 1 74 ? -3.277 6.911 9.205 1.00 93.31 74 LYS A C 1
ATOM 590 O O . LYS A 1 74 ? -2.624 5.884 9.037 1.00 93.31 74 LYS A O 1
ATOM 595 N N . PHE A 1 75 ? -3.985 7.514 8.260 1.00 96.12 75 PHE A N 1
ATOM 596 C CA . PHE A 1 75 ? -3.956 7.140 6.856 1.00 96.12 75 PHE A CA 1
ATOM 597 C C . PHE A 1 75 ? -3.158 8.191 6.083 1.00 96.12 75 PHE A C 1
ATOM 599 O O . PHE A 1 75 ? -3.337 9.388 6.309 1.00 96.12 75 PHE A O 1
ATOM 606 N N . HIS A 1 76 ? -2.278 7.732 5.203 1.00 96.00 76 HIS A N 1
ATOM 607 C CA . HIS A 1 76 ? -1.438 8.558 4.353 1.00 96.00 76 HIS A CA 1
ATOM 608 C C . HIS A 1 76 ? -1.415 7.975 2.947 1.00 96.00 76 HIS A C 1
ATOM 610 O O . HIS A 1 76 ? -1.254 6.767 2.778 1.00 96.00 76 HIS A O 1
ATOM 616 N N . GLU A 1 77 ? -1.498 8.847 1.951 1.00 96.88 77 GLU A N 1
ATOM 617 C CA . GLU A 1 77 ? -1.314 8.483 0.555 1.00 96.88 77 GLU A CA 1
ATOM 618 C C . GLU A 1 77 ? -0.417 9.493 -0.164 1.00 96.88 77 GLU A C 1
ATOM 620 O O . GLU A 1 77 ? -0.304 10.646 0.259 1.00 96.88 77 GLU A O 1
ATOM 625 N N . ASN A 1 78 ? 0.252 9.055 -1.228 1.00 96.06 78 ASN A N 1
ATOM 626 C CA . ASN A 1 78 ? 1.034 9.924 -2.105 1.00 96.06 78 ASN A CA 1
ATOM 627 C C . ASN A 1 78 ? 1.171 9.298 -3.502 1.00 96.06 78 ASN A C 1
ATOM 629 O O . ASN A 1 78 ? 1.281 8.079 -3.626 1.00 96.06 78 ASN A O 1
ATOM 633 N N . GLY A 1 79 ? 1.222 10.132 -4.540 1.00 94.94 79 GLY A N 1
ATOM 634 C CA . GLY A 1 79 ? 1.240 9.720 -5.946 1.00 94.94 79 GLY A CA 1
ATOM 635 C C . GLY A 1 79 ? -0.156 9.465 -6.515 1.00 94.94 79 GLY A C 1
ATOM 636 O O . GLY A 1 79 ? -1.134 9.423 -5.774 1.00 94.94 79 GLY A O 1
ATOM 637 N N . GLU A 1 80 ? -0.242 9.294 -7.831 1.00 95.06 80 GLU A N 1
ATOM 638 C CA . GLU A 1 80 ? -1.512 9.086 -8.541 1.00 95.06 80 GLU A CA 1
ATOM 639 C C . GLU A 1 80 ? -2.096 7.695 -8.238 1.00 95.06 80 GLU A C 1
ATOM 641 O O . GLU A 1 80 ? -1.383 6.701 -8.432 1.00 95.06 80 GLU A O 1
ATOM 646 N N . PRO A 1 81 ? -3.359 7.594 -7.778 1.00 96.56 81 PRO A N 1
ATOM 647 C CA . PRO A 1 81 ? -4.029 6.313 -7.580 1.00 96.56 81 PRO A CA 1
ATOM 648 C C . PRO A 1 81 ? -4.093 5.480 -8.864 1.00 96.56 81 PRO A C 1
ATOM 650 O O . PRO A 1 81 ? -4.262 6.011 -9.961 1.00 96.56 81 PRO A O 1
ATOM 653 N N . TYR A 1 82 ? -3.995 4.159 -8.730 1.00 95.62 82 TYR A N 1
ATOM 654 C CA . TYR A 1 82 ? -4.306 3.242 -9.824 1.00 95.62 82 TYR A CA 1
ATOM 655 C C . TYR A 1 82 ? -5.820 3.102 -10.034 1.00 95.62 82 TYR A C 1
ATOM 657 O O . TYR A 1 82 ? -6.596 3.205 -9.089 1.00 95.62 82 TYR A O 1
ATOM 665 N N . ASP A 1 83 ? -6.234 2.740 -11.252 1.00 96.94 83 ASP A N 1
ATOM 666 C CA . ASP A 1 83 ? -7.651 2.555 -11.617 1.00 96.94 83 ASP A CA 1
ATOM 667 C C . ASP A 1 83 ? -8.378 1.471 -10.798 1.00 96.94 83 ASP A C 1
ATOM 669 O O . ASP A 1 83 ? -9.605 1.460 -10.728 1.00 96.94 83 ASP A O 1
ATOM 673 N N . PHE A 1 84 ? -7.633 0.534 -10.202 1.00 96.19 84 PHE A N 1
ATOM 674 C CA . PHE A 1 84 ? -8.183 -0.531 -9.359 1.00 96.19 84 PHE A CA 1
ATOM 675 C C . PHE A 1 84 ? -8.326 -0.132 -7.882 1.00 96.19 84 PHE A C 1
ATOM 677 O O . PHE A 1 84 ? -8.841 -0.920 -7.090 1.00 96.19 84 PHE A O 1
ATOM 684 N N . GLU A 1 85 ? -7.825 1.040 -7.481 1.00 97.25 85 GLU A N 1
ATOM 685 C CA . GLU A 1 85 ? -7.942 1.504 -6.102 1.00 97.25 85 GLU A CA 1
ATOM 686 C C . GLU A 1 85 ? -9.371 1.983 -5.801 1.00 97.25 85 GLU A C 1
ATOM 688 O O . GLU A 1 85 ? -9.946 2.776 -6.545 1.00 97.25 85 GLU A O 1
ATOM 693 N N . ASP A 1 86 ? -9.932 1.560 -4.665 1.00 95.44 86 ASP A N 1
ATOM 694 C CA . ASP A 1 86 ? -11.200 2.084 -4.144 1.00 95.44 86 ASP A CA 1
ATOM 695 C C . ASP A 1 86 ? -10.943 3.395 -3.385 1.00 95.44 86 ASP A C 1
ATOM 697 O O . ASP A 1 86 ? -10.918 3.450 -2.154 1.00 95.44 86 ASP A O 1
ATOM 701 N N . THR A 1 87 ? -10.689 4.467 -4.138 1.00 96.19 87 THR A N 1
ATOM 702 C CA . THR A 1 87 ? -10.354 5.790 -3.585 1.00 96.19 87 THR A CA 1
ATOM 703 C C . THR A 1 87 ? -11.488 6.399 -2.762 1.00 96.19 87 THR A C 1
ATOM 705 O O . THR A 1 87 ? -11.225 7.189 -1.858 1.00 96.19 87 THR A O 1
ATOM 708 N N . ALA A 1 88 ? -12.741 5.978 -2.976 1.00 95.19 88 ALA A N 1
ATOM 709 C CA . ALA A 1 88 ? -13.875 6.405 -2.155 1.00 95.19 88 ALA A CA 1
ATOM 710 C C . ALA A 1 88 ? -13.708 6.002 -0.679 1.00 95.19 88 ALA A C 1
ATOM 712 O O . ALA A 1 88 ? -14.245 6.660 0.215 1.00 95.19 88 ALA A O 1
ATOM 713 N N . LYS A 1 89 ? -12.926 4.950 -0.397 1.00 96.25 89 LYS A N 1
ATOM 714 C CA . LYS A 1 89 ? -12.608 4.534 0.972 1.00 96.25 89 LYS A CA 1
ATOM 715 C C . LYS A 1 89 ? -11.678 5.496 1.691 1.00 96.25 89 LYS A C 1
ATOM 717 O O . LYS A 1 89 ? -11.726 5.542 2.917 1.00 96.25 89 LYS A O 1
ATOM 722 N N . TYR A 1 90 ? -10.865 6.283 0.991 1.00 95.94 90 TYR A N 1
ATOM 723 C CA . TYR A 1 90 ? -9.816 7.105 1.613 1.00 95.94 90 TYR A CA 1
ATOM 724 C C . TYR A 1 90 ? -10.372 8.209 2.525 1.00 95.94 90 TYR A C 1
ATOM 726 O O . TYR A 1 90 ? -9.697 8.634 3.470 1.00 95.94 90 TYR A O 1
ATOM 734 N N . ASP A 1 91 ? -11.649 8.551 2.347 1.00 95.12 91 ASP A N 1
ATOM 735 C CA . ASP A 1 91 ? -12.380 9.534 3.147 1.00 95.12 91 ASP A CA 1
ATOM 736 C C . ASP A 1 91 ? -13.324 8.928 4.202 1.00 95.12 91 ASP A C 1
ATOM 738 O O . ASP A 1 91 ? -14.021 9.661 4.906 1.00 95.12 91 ASP A O 1
ATOM 742 N N . GLU A 1 92 ? -13.323 7.602 4.390 1.00 96.75 92 GLU A N 1
ATOM 743 C CA . GLU A 1 92 ? -14.138 6.929 5.411 1.00 96.75 92 GLU A CA 1
ATOM 744 C C . GLU A 1 92 ? -13.951 7.568 6.800 1.00 96.75 92 GLU A C 1
ATOM 746 O O . GLU A 1 92 ? -12.830 7.827 7.260 1.00 96.75 92 GLU A O 1
ATOM 751 N N . ALA A 1 93 ? -15.056 7.788 7.520 1.00 94.25 93 ALA A N 1
ATOM 752 C CA . ALA A 1 93 ? -15.027 8.420 8.842 1.00 94.25 93 ALA A CA 1
ATOM 753 C C . ALA A 1 93 ? -14.167 7.627 9.841 1.00 94.25 93 ALA A C 1
ATOM 755 O O . ALA A 1 93 ? -13.472 8.195 10.685 1.00 94.25 93 ALA A O 1
ATOM 756 N N . LYS A 1 94 ? -14.178 6.295 9.728 1.00 93.25 94 LYS A N 1
ATOM 757 C CA . LYS A 1 94 ? -13.324 5.411 10.517 1.00 93.25 94 LYS A CA 1
ATOM 758 C C . LYS A 1 94 ? -12.008 5.187 9.778 1.00 93.25 94 LYS A C 1
ATOM 760 O O . LYS A 1 94 ? -11.977 4.440 8.806 1.00 93.25 94 LYS A O 1
ATOM 765 N N . THR A 1 95 ? -10.899 5.719 10.297 1.00 93.56 95 THR A N 1
ATOM 766 C CA . THR A 1 95 ? -9.578 5.624 9.643 1.00 93.56 95 THR A CA 1
ATOM 767 C C . THR A 1 95 ? -9.171 4.193 9.284 1.00 93.56 95 THR A C 1
ATOM 769 O O . THR A 1 95 ? -8.584 3.960 8.237 1.00 93.56 95 THR A O 1
ATOM 772 N N . THR A 1 96 ? -9.525 3.198 10.104 1.00 91.75 96 THR A N 1
ATOM 773 C CA . THR A 1 96 ? -9.198 1.790 9.811 1.00 91.75 96 THR A CA 1
ATOM 774 C C . THR A 1 96 ? -9.956 1.203 8.621 1.00 91.75 96 THR A C 1
ATOM 776 O O . THR A 1 96 ? -9.603 0.117 8.177 1.00 91.75 96 THR A O 1
ATOM 779 N N . GLY A 1 97 ? -11.023 1.864 8.168 1.00 94.25 97 GLY A N 1
ATOM 780 C CA . GLY A 1 97 ? -11.776 1.505 6.968 1.00 94.25 97 GLY A CA 1
ATOM 781 C C . GLY A 1 97 ? -11.189 2.091 5.685 1.00 94.25 97 GLY A C 1
ATOM 782 O O . GLY A 1 97 ? -11.583 1.660 4.612 1.00 94.25 97 GLY A O 1
ATOM 783 N N . ARG A 1 98 ? -10.234 3.029 5.789 1.00 96.56 98 ARG A N 1
ATOM 784 C CA . ARG A 1 98 ? -9.649 3.726 4.632 1.00 96.56 98 ARG A CA 1
ATOM 785 C C . ARG A 1 98 ? -8.703 2.869 3.810 1.00 96.56 98 ARG A C 1
ATOM 787 O O . ARG A 1 98 ? -8.524 3.095 2.626 1.00 96.56 98 ARG A O 1
ATOM 794 N N . PHE A 1 99 ? -8.099 1.878 4.447 1.00 96.31 99 PHE A N 1
ATOM 795 C CA . PHE A 1 99 ? -7.260 0.898 3.782 1.00 96.31 99 PHE A CA 1
ATOM 796 C C . PHE A 1 99 ? -7.351 -0.384 4.590 1.00 96.31 99 PHE A C 1
ATOM 798 O O . PHE A 1 99 ? -6.859 -0.412 5.716 1.00 96.31 99 PHE A O 1
ATOM 805 N N . THR A 1 100 ? -8.059 -1.403 4.101 1.00 94.50 100 THR A N 1
ATOM 806 C CA . THR A 1 100 ? -8.248 -2.680 4.814 1.00 94.50 100 THR A CA 1
ATOM 807 C C . THR A 1 100 ? -7.197 -3.716 4.398 1.00 94.50 100 THR A C 1
ATOM 809 O O . THR A 1 100 ? -6.399 -3.471 3.496 1.00 94.50 100 THR A O 1
ATOM 812 N N . HIS A 1 101 ? -7.135 -4.858 5.090 1.00 93.50 101 HIS A N 1
ATOM 813 C CA . HIS A 1 101 ? -6.247 -5.953 4.675 1.00 93.50 101 HIS A CA 1
ATOM 814 C C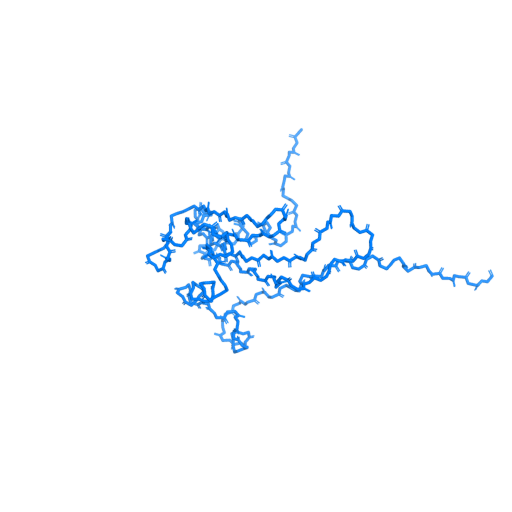 . HIS A 1 101 ? -6.690 -6.535 3.323 1.00 93.50 101 HIS A C 1
ATOM 816 O O . HIS A 1 101 ? -5.860 -6.791 2.460 1.00 93.50 101 HIS A O 1
ATOM 822 N N . GLU A 1 102 ? -7.997 -6.667 3.103 1.00 95.25 102 GLU A N 1
ATOM 823 C CA . GLU A 1 102 ? -8.569 -7.153 1.845 1.00 95.25 102 GLU A CA 1
ATOM 824 C C . GLU A 1 102 ? -8.172 -6.248 0.672 1.00 95.25 102 GLU A C 1
ATOM 826 O O . GLU A 1 102 ? -7.703 -6.748 -0.346 1.00 95.25 102 GLU A O 1
ATOM 831 N N . MET A 1 103 ? -8.238 -4.922 0.858 1.00 96.31 103 MET A N 1
ATOM 832 C CA . MET A 1 103 ? -7.751 -3.960 -0.138 1.00 96.31 103 MET A CA 1
ATOM 833 C C . MET A 1 103 ? -6.261 -4.158 -0.432 1.00 96.31 103 MET A C 1
ATOM 835 O O . MET A 1 103 ? -5.872 -4.192 -1.592 1.00 96.31 103 MET A O 1
ATOM 839 N N . LEU A 1 104 ? -5.416 -4.334 0.594 1.00 96.06 104 LEU A N 1
ATOM 840 C CA . LEU A 1 104 ? -3.986 -4.591 0.391 1.00 96.06 104 LEU A CA 1
ATOM 841 C C . LEU A 1 104 ? -3.747 -5.871 -0.426 1.00 96.06 104 LEU A C 1
ATOM 843 O O . LEU A 1 104 ? -2.933 -5.865 -1.350 1.00 96.06 104 LEU A O 1
ATOM 847 N N . VAL A 1 105 ? -4.459 -6.954 -0.108 1.00 95.25 105 VAL A N 1
ATOM 848 C CA . VAL A 1 105 ? -4.380 -8.227 -0.838 1.00 95.25 105 VAL A CA 1
ATOM 849 C C . VAL A 1 105 ? -4.791 -8.043 -2.301 1.00 95.25 105 VAL A C 1
ATOM 851 O O . VAL A 1 105 ? -4.085 -8.514 -3.196 1.00 95.25 105 VAL A O 1
ATOM 854 N N . ASP A 1 106 ? -5.898 -7.351 -2.560 1.00 96.69 106 ASP A N 1
ATOM 855 C CA . ASP A 1 106 ? -6.396 -7.121 -3.918 1.00 96.69 106 ASP A CA 1
ATOM 856 C C . ASP A 1 106 ? -5.471 -6.196 -4.717 1.00 96.69 106 ASP A C 1
ATOM 858 O O . ASP A 1 106 ? -5.138 -6.495 -5.866 1.00 96.69 106 ASP A O 1
ATOM 862 N N . TYR A 1 107 ? -4.944 -5.141 -4.094 1.00 96.44 107 TYR A N 1
ATOM 863 C CA . TYR A 1 107 ? -3.974 -4.244 -4.722 1.00 96.44 107 TYR A CA 1
ATOM 864 C C . TYR A 1 107 ? -2.685 -4.990 -5.080 1.00 96.44 107 TYR A C 1
ATOM 866 O O . TYR A 1 107 ? -2.162 -4.823 -6.182 1.00 96.44 107 TYR A O 1
ATOM 874 N N . CYS A 1 108 ? -2.201 -5.881 -4.206 1.00 94.31 108 CYS A N 1
ATOM 875 C CA . CYS A 1 108 ? -1.063 -6.746 -4.518 1.00 94.31 108 CYS A CA 1
ATOM 876 C C . CYS A 1 108 ? -1.335 -7.605 -5.760 1.00 94.31 108 CYS A C 1
ATOM 878 O O . CYS A 1 108 ? -0.483 -7.669 -6.647 1.00 94.31 108 CYS A O 1
ATOM 880 N N . ARG A 1 109 ? -2.526 -8.210 -5.873 1.00 94.44 109 ARG A N 1
ATOM 881 C CA . ARG A 1 109 ? -2.897 -9.039 -7.034 1.00 94.44 109 ARG A CA 1
ATOM 882 C C . ARG A 1 109 ? -2.905 -8.239 -8.331 1.00 94.44 109 ARG A C 1
ATOM 884 O O . ARG A 1 109 ? -2.370 -8.717 -9.329 1.00 94.44 109 ARG A O 1
ATOM 891 N N . HIS A 1 110 ? -3.446 -7.020 -8.315 1.00 95.19 110 HIS A N 1
ATOM 892 C CA . HIS A 1 110 ? -3.408 -6.123 -9.473 1.00 95.19 110 HIS A CA 1
ATOM 893 C C . HIS A 1 110 ? -1.979 -5.724 -9.871 1.00 95.19 110 HIS A C 1
ATOM 895 O O . HIS A 1 110 ? -1.693 -5.559 -11.056 1.00 95.19 110 HIS A O 1
ATOM 901 N N . LEU A 1 111 ? -1.061 -5.651 -8.904 1.00 90.88 111 LEU A N 1
ATOM 902 C CA . LEU A 1 111 ? 0.374 -5.451 -9.133 1.00 90.88 111 LEU A CA 1
ATOM 903 C C . LEU A 1 111 ? 1.120 -6.748 -9.520 1.00 90.88 111 LEU A C 1
ATOM 905 O O . LEU A 1 111 ? 2.339 -6.728 -9.691 1.00 90.88 111 LEU A O 1
ATOM 909 N N . GLY A 1 112 ? 0.417 -7.876 -9.677 1.00 89.69 112 GLY A N 1
ATOM 910 C CA . GLY A 1 112 ? 0.994 -9.173 -10.049 1.00 89.69 112 GLY A CA 1
ATOM 911 C C . GLY A 1 112 ? 1.675 -9.921 -8.896 1.00 89.69 112 GLY A C 1
ATOM 912 O O . GLY A 1 112 ? 2.464 -10.843 -9.134 1.00 89.69 112 GLY A O 1
ATOM 913 N N . LEU A 1 113 ? 1.387 -9.529 -7.655 1.00 90.19 113 LEU A N 1
ATOM 914 C CA . LEU A 1 113 ? 1.980 -10.056 -6.431 1.00 90.19 113 LEU A CA 1
ATOM 915 C C . LEU A 1 113 ? 0.944 -10.821 -5.614 1.00 90.19 113 LEU A C 1
ATOM 917 O O . LEU A 1 113 ? -0.212 -10.425 -5.502 1.00 90.19 113 LEU A O 1
ATOM 921 N N . GLU A 1 114 ? 1.378 -11.901 -4.972 1.00 90.69 114 GLU A N 1
ATOM 922 C CA . GLU A 1 114 ? 0.528 -12.670 -4.060 1.00 90.69 114 GLU A CA 1
ATOM 923 C C . GLU A 1 114 ? 1.263 -12.957 -2.739 1.00 90.69 114 GLU A C 1
ATOM 925 O O . GLU A 1 114 ? 1.376 -14.117 -2.352 1.00 90.69 114 GLU A O 1
ATOM 930 N N . PRO A 1 115 ? 1.774 -11.932 -2.023 1.00 88.38 115 PRO A N 1
ATOM 931 C CA . PRO A 1 115 ? 2.677 -12.122 -0.879 1.00 88.38 115 PRO A CA 1
ATOM 932 C C . PRO A 1 115 ? 2.026 -12.864 0.299 1.00 88.38 115 PRO A C 1
ATOM 934 O O . PRO A 1 115 ? 2.714 -13.412 1.147 1.00 88.38 115 PRO A O 1
ATOM 937 N N . PHE A 1 116 ? 0.695 -12.926 0.337 1.00 88.69 116 PHE A N 1
ATOM 938 C CA . PHE A 1 116 ? -0.069 -13.633 1.366 1.00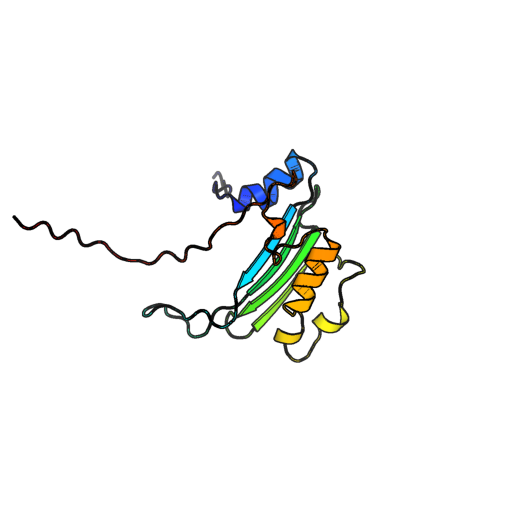 88.69 116 PHE A CA 1
ATOM 939 C C . PHE A 1 116 ? -0.412 -15.085 0.989 1.00 88.69 116 PHE A C 1
ATOM 941 O O . PHE A 1 116 ? -1.142 -15.748 1.721 1.00 88.69 116 PHE A O 1
ATOM 948 N N . LYS A 1 117 ? 0.064 -15.583 -0.162 1.00 88.56 117 LYS A N 1
ATOM 949 C CA . LYS A 1 117 ? -0.062 -16.991 -0.558 1.00 88.56 117 LYS A CA 1
ATOM 950 C C . LYS A 1 117 ? 1.275 -17.703 -0.398 1.00 88.56 117 LYS A C 1
ATOM 952 O O . LYS A 1 117 ? 2.268 -17.283 -0.982 1.00 88.56 117 LYS A O 1
ATOM 957 N N . ASP A 1 118 ? 1.270 -18.857 0.262 1.00 82.94 118 ASP A N 1
ATOM 958 C CA . ASP A 1 118 ? 2.477 -19.670 0.488 1.00 82.94 118 ASP A CA 1
ATOM 959 C C . ASP A 1 118 ? 3.240 -19.993 -0.809 1.00 82.94 118 ASP A C 1
ATOM 961 O O . ASP A 1 118 ? 4.469 -19.945 -0.856 1.00 82.94 118 ASP A O 1
ATOM 965 N N . GLY A 1 119 ? 2.509 -20.260 -1.898 1.00 82.88 119 GLY A N 1
ATOM 966 C CA . GLY A 1 119 ? 3.084 -20.585 -3.206 1.00 82.88 119 GLY A CA 1
ATOM 967 C C . GLY A 1 119 ? 3.891 -19.454 -3.855 1.00 82.88 119 GLY A C 1
ATOM 968 O O . GLY A 1 119 ? 4.671 -19.719 -4.765 1.00 82.88 119 GLY A O 1
ATOM 969 N N . PHE A 1 120 ? 3.742 -18.208 -3.395 1.00 83.25 120 PHE A N 1
ATOM 970 C CA . PHE A 1 120 ? 4.445 -17.051 -3.953 1.00 83.25 120 PHE A CA 1
ATOM 971 C C . PHE A 1 120 ? 5.958 -17.091 -3.709 1.00 83.25 120 PHE A C 1
ATOM 973 O O . PHE A 1 120 ? 6.727 -16.598 -4.532 1.00 83.25 120 PHE A O 1
ATOM 980 N N . TYR A 1 121 ? 6.391 -17.701 -2.605 1.00 79.56 121 TYR A N 1
ATOM 981 C CA . TYR A 1 121 ? 7.803 -17.768 -2.212 1.00 79.56 121 TYR A CA 1
ATOM 982 C C . TYR A 1 121 ? 8.535 -18.997 -2.771 1.00 79.56 121 TYR A C 1
ATOM 984 O O . TYR A 1 121 ? 9.723 -19.191 -2.509 1.00 79.56 121 TYR A O 1
ATOM 992 N N . VAL A 1 122 ? 7.842 -19.835 -3.546 1.00 78.44 122 VAL A N 1
ATOM 993 C CA . VAL A 1 122 ? 8.428 -21.001 -4.217 1.00 78.44 122 VAL A CA 1
ATOM 994 C C . VAL A 1 122 ? 9.233 -20.528 -5.443 1.00 78.44 122 VAL A C 1
ATOM 996 O O . VAL A 1 122 ? 8.841 -19.550 -6.079 1.00 78.44 122 VAL A O 1
ATOM 999 N N . PRO A 1 123 ? 10.356 -21.176 -5.820 1.00 64.69 123 PRO A N 1
ATOM 1000 C CA . PRO A 1 123 ? 11.187 -20.728 -6.940 1.00 64.69 123 PRO A CA 1
ATOM 1001 C C . PRO A 1 123 ? 10.452 -20.762 -8.295 1.00 64.69 123 PRO A C 1
ATOM 1003 O O . PRO A 1 123 ? 10.464 -21.766 -9.000 1.00 64.69 123 PRO A O 1
ATOM 1006 N N . THR A 1 124 ? 9.841 -19.644 -8.696 1.00 63.66 124 THR A N 1
ATOM 1007 C CA . THR A 1 124 ? 9.177 -19.478 -10.006 1.00 63.66 124 THR A CA 1
ATOM 1008 C C . THR A 1 124 ? 9.933 -18.524 -10.941 1.00 63.66 124 THR A C 1
ATOM 1010 O O . THR A 1 124 ? 9.342 -17.945 -11.850 1.00 63.66 124 THR A O 1
ATOM 1013 N N . GLY A 1 125 ? 11.226 -18.280 -10.692 1.00 63.62 125 GLY A N 1
ATOM 1014 C CA . GLY A 1 125 ? 12.032 -17.301 -11.439 1.00 63.62 125 GLY A CA 1
ATOM 1015 C C . GLY A 1 125 ? 11.824 -15.836 -11.020 1.00 63.62 125 GLY A C 1
ATOM 1016 O O . GLY A 1 125 ? 12.376 -14.938 -11.652 1.00 63.62 125 GLY A O 1
ATOM 1017 N N . ARG A 1 126 ? 11.057 -15.580 -9.952 1.00 65.56 126 ARG A N 1
ATOM 1018 C CA . ARG A 1 126 ? 10.903 -14.259 -9.321 1.00 65.56 126 ARG A CA 1
ATOM 1019 C C . ARG A 1 126 ? 11.856 -14.144 -8.132 1.00 65.56 126 ARG A C 1
ATOM 1021 O O . ARG A 1 126 ? 11.996 -15.094 -7.367 1.00 65.56 126 ARG A O 1
ATOM 1028 N N . ALA A 1 127 ? 12.489 -12.987 -7.963 1.00 63.91 127 ALA A N 1
ATOM 1029 C CA . ALA A 1 127 ? 13.231 -12.682 -6.745 1.00 63.91 127 ALA A CA 1
ATOM 1030 C C . ALA A 1 127 ? 12.266 -12.070 -5.721 1.00 63.91 127 ALA A C 1
ATOM 1032 O O . ALA A 1 127 ? 11.730 -10.989 -5.953 1.00 63.91 127 ALA A O 1
ATOM 1033 N N . ALA A 1 128 ? 12.043 -12.761 -4.604 1.00 67.19 128 ALA A N 1
ATOM 1034 C CA . ALA A 1 128 ? 11.316 -12.238 -3.453 1.00 67.19 128 ALA A CA 1
ATOM 1035 C C . ALA A 1 128 ? 12.289 -12.103 -2.280 1.00 67.19 128 ALA A C 1
ATOM 1037 O O . ALA A 1 128 ? 13.039 -13.032 -1.981 1.00 67.19 128 ALA A O 1
ATOM 1038 N N . LEU A 1 129 ? 12.277 -10.948 -1.617 1.00 64.94 129 LEU A N 1
ATOM 1039 C CA . LEU A 1 129 ? 13.032 -10.724 -0.393 1.00 64.94 129 LEU A CA 1
ATOM 1040 C C . LEU A 1 129 ? 12.046 -10.617 0.764 1.00 64.94 129 LEU A C 1
ATOM 1042 O O . LEU A 1 129 ? 11.347 -9.619 0.897 1.00 64.94 129 LEU A O 1
ATOM 1046 N N . ALA A 1 130 ? 11.985 -11.658 1.587 1.00 65.19 130 ALA A N 1
ATOM 1047 C CA . ALA A 1 130 ? 11.256 -11.624 2.844 1.00 65.19 130 ALA A CA 1
ATOM 1048 C C . ALA A 1 130 ? 12.245 -11.272 3.957 1.00 65.19 130 ALA A C 1
ATOM 1050 O O . ALA A 1 130 ? 13.159 -12.044 4.253 1.00 65.19 130 ALA A O 1
ATOM 1051 N N . THR A 1 131 ? 12.090 -10.097 4.560 1.00 57.53 131 THR A N 1
ATOM 1052 C CA . THR A 1 131 ? 12.865 -9.711 5.737 1.00 57.53 131 THR A CA 1
ATOM 1053 C C . THR A 1 131 ? 12.026 -9.987 6.983 1.00 57.53 131 THR A C 1
ATOM 1055 O O . THR A 1 131 ? 10.951 -9.408 7.142 1.00 57.53 131 THR A O 1
ATOM 1058 N N . PRO A 1 132 ? 12.471 -10.858 7.905 1.00 53.75 132 PRO A N 1
ATOM 1059 C CA . PRO A 1 132 ? 11.855 -10.887 9.217 1.00 53.75 132 PRO A CA 1
ATOM 1060 C C . PRO A 1 132 ? 12.116 -9.529 9.871 1.00 53.75 132 PRO A C 1
ATOM 1062 O O . PRO A 1 132 ? 13.270 -9.118 10.027 1.00 53.75 132 PRO A O 1
ATOM 1065 N N . LYS A 1 133 ? 11.055 -8.820 10.265 1.00 51.09 133 LYS A N 1
ATOM 1066 C CA . LYS A 1 133 ? 11.194 -7.642 11.120 1.00 51.09 133 LYS A CA 1
ATOM 1067 C C . LYS A 1 133 ? 11.573 -8.134 12.512 1.00 51.09 133 LYS A C 1
ATOM 1069 O O . LYS A 1 133 ? 10.726 -8.437 13.345 1.00 51.09 133 LYS A O 1
ATOM 1074 N N . MET A 1 134 ? 12.874 -8.312 12.731 1.00 38.09 134 MET A N 1
ATOM 1075 C CA . MET A 1 134 ? 13.400 -8.662 14.040 1.00 38.09 134 MET A CA 1
ATOM 1076 C C . MET A 1 134 ? 13.359 -7.406 14.903 1.00 38.09 134 MET A C 1
ATOM 1078 O O . MET A 1 134 ? 14.256 -6.566 14.837 1.00 38.09 134 MET A O 1
ATOM 1082 N N . THR A 1 135 ? 12.315 -7.266 15.716 1.00 42.56 135 THR A N 1
ATOM 1083 C CA . THR A 1 135 ? 12.354 -6.337 16.844 1.00 42.56 135 THR A CA 1
ATOM 1084 C C . THR A 1 135 ? 13.494 -6.813 17.739 1.00 42.56 135 THR A C 1
ATOM 1086 O O . THR A 1 135 ? 13.430 -7.916 18.285 1.00 42.56 135 THR A O 1
ATOM 1089 N N . LEU A 1 136 ? 14.585 -6.045 17.806 1.00 34.72 136 LEU A N 1
ATOM 1090 C CA . LEU A 1 136 ? 15.745 -6.357 18.638 1.00 34.72 136 LEU A CA 1
ATOM 1091 C C . LEU A 1 136 ? 15.278 -6.524 20.088 1.00 34.72 136 LEU A C 1
ATOM 1093 O O . LEU A 1 136 ? 15.074 -5.554 20.811 1.00 34.72 136 LEU A O 1
ATOM 1097 N N . LEU A 1 137 ? 15.116 -7.777 20.512 1.00 36.41 137 LEU A N 1
ATOM 1098 C CA . LEU A 1 137 ? 15.025 -8.149 21.913 1.00 36.41 137 LEU A CA 1
ATOM 1099 C C . LEU A 1 137 ? 16.346 -7.734 22.554 1.00 36.41 137 LEU A C 1
ATOM 1101 O O . LEU A 1 137 ? 17.355 -8.423 22.407 1.00 36.41 137 LEU A O 1
ATOM 1105 N N . GLY A 1 138 ? 16.342 -6.609 23.263 1.00 35.22 138 GLY A N 1
ATOM 1106 C CA . GLY A 1 138 ? 17.417 -6.218 24.161 1.00 35.22 138 GLY A CA 1
ATOM 1107 C C . GLY A 1 138 ? 17.544 -7.214 25.313 1.00 35.22 138 GLY A C 1
ATOM 1108 O O . GLY A 1 138 ? 17.213 -6.901 26.450 1.00 35.22 138 GLY A O 1
ATOM 1109 N N . ARG A 1 139 ? 18.028 -8.431 25.048 1.00 34.03 139 ARG A N 1
ATOM 1110 C CA . ARG A 1 139 ? 18.620 -9.271 26.087 1.00 34.03 139 ARG A CA 1
ATOM 1111 C C . ARG A 1 139 ? 20.089 -8.898 26.173 1.00 34.03 139 ARG A C 1
ATOM 1113 O O . ARG A 1 139 ? 20.916 -9.399 25.419 1.00 34.03 139 ARG A O 1
ATOM 1120 N N . SER A 1 140 ? 20.396 -8.005 27.109 1.00 30.59 140 SER A N 1
ATOM 1121 C CA . SER A 1 140 ? 21.740 -7.896 27.669 1.00 30.59 140 SER A CA 1
ATOM 1122 C C . SER A 1 140 ? 22.142 -9.286 28.165 1.00 30.59 140 SER A C 1
ATOM 1124 O O . SER A 1 140 ? 21.582 -9.801 29.133 1.00 30.59 140 SER A O 1
ATOM 1126 N N . TRP A 1 141 ? 23.068 -9.926 27.457 1.00 27.80 141 TRP A N 1
ATOM 1127 C CA . TRP A 1 141 ? 23.738 -11.116 27.952 1.00 27.80 141 TRP A CA 1
ATOM 1128 C C . TRP A 1 141 ? 24.735 -10.624 29.004 1.00 27.80 141 TRP A C 1
ATOM 1130 O O . TRP A 1 141 ? 25.794 -10.099 28.669 1.00 27.80 141 TRP A O 1
ATOM 1140 N N . LYS A 1 142 ? 24.373 -10.702 30.291 1.00 35.28 142 LYS A N 1
ATOM 1141 C CA . LYS A 1 142 ? 25.377 -10.619 31.354 1.00 35.28 142 LYS A CA 1
ATOM 1142 C C . LYS A 1 142 ? 26.091 -11.958 31.401 1.00 35.28 142 LYS A C 1
ATOM 1144 O O . LYS A 1 142 ? 25.629 -12.907 32.032 1.00 35.28 142 LYS A O 1
ATOM 1149 N N . GLU A 1 143 ? 27.214 -12.007 30.705 1.00 30.55 143 GLU A N 1
ATOM 1150 C CA . GLU A 1 143 ? 28.218 -13.044 30.855 1.00 30.55 143 GLU A CA 1
ATOM 1151 C C . GLU A 1 143 ? 28.650 -13.062 32.328 1.00 30.55 143 GLU A C 1
ATOM 1153 O O . GLU A 1 143 ? 29.317 -12.158 32.831 1.00 30.55 143 GLU A O 1
ATOM 1158 N N . SER A 1 144 ? 28.146 -14.048 33.069 1.00 39.62 144 SER A N 1
ATOM 1159 C CA . SER A 1 144 ? 28.532 -14.272 34.456 1.00 39.62 144 SER A CA 1
ATOM 1160 C C . SER A 1 144 ? 29.866 -15.002 34.428 1.00 39.62 144 SER A C 1
ATOM 1162 O O . SER A 1 144 ? 29.905 -16.229 34.474 1.00 39.62 144 SER A O 1
ATOM 1164 N N . SER A 1 145 ? 30.964 -14.256 34.312 1.00 36.31 145 SER A N 1
ATOM 1165 C CA . SER A 1 145 ? 32.282 -14.809 34.615 1.00 36.31 145 SER A CA 1
ATOM 1166 C C . SER A 1 145 ? 32.358 -15.074 36.114 1.00 36.31 145 SER A C 1
ATOM 1168 O O . SER A 1 145 ? 32.602 -14.174 36.912 1.00 36.31 145 SER A O 1
ATOM 1170 N N . SER A 1 146 ? 32.106 -16.325 36.493 1.00 40.72 146 SER A N 1
ATOM 1171 C CA . SER A 1 146 ? 32.596 -16.883 37.745 1.00 40.72 146 SER A CA 1
ATOM 1172 C C . SER A 1 146 ? 34.046 -17.300 37.526 1.00 40.72 146 SER A C 1
ATOM 1174 O O . SER A 1 146 ? 34.309 -18.212 36.740 1.00 40.72 146 SER A O 1
ATOM 1176 N N . ARG A 1 147 ? 34.963 -16.605 38.200 1.00 39.50 147 ARG A N 1
ATOM 1177 C CA . ARG A 1 147 ? 36.184 -17.138 38.815 1.00 39.50 147 ARG A CA 1
ATOM 1178 C C . ARG A 1 147 ? 36.692 -16.144 39.845 1.00 39.50 147 ARG A C 1
ATOM 1180 O O . ARG A 1 147 ? 36.719 -14.940 39.516 1.00 39.50 147 ARG A O 1
#

Radius of gyration: 18.8 Å; chains: 1; bounding box: 51×40×54 Å

Secondary structure (DSSP, 8-state):
---------HHHIIIIIHHHHH-PPEEEEEEEEEEEPPPTT-SS-S-EEEEEEEEEETTEEEEEEEEEESSSEEEEEESPPPTTS-GGGGG-SSGGGSS-HHHHHHHHHHTT--TTSGGGGS-SS----------------------

Foldseek 3Di:
DDPCPPDPDPVCCQQPPCQQPPQDKGKDWDWDDQAADDDPPDPDDGGWTKTWIWIAHNVGTAKIWMFTPSPNTDTDIDHDDDPPQPCVLCPDPDSQSSADPVRSQVVCVVVVHRPVDPCRPPPPVDDDDDDDPPPPPPPPPPPPDDD

Sequence (147 aa):
MDNSRGGSNLHAALQNHFPEARGITTVEVEDEPRNIKRFDGEPDRGRWGSRTVTVHDKKGLKRFLSLSNSEPWKFHENGEPYDFEDTAKYDEAKTTGRFTHEMLVDYCRHLGLEPFKDGFYVPTGRAALATPKMTLLGRSWKESSSR

pLDDT: mean 73.97, std 21.76, range [27.34, 97.31]